Protein AF-A0A0M3HHB2-F1 (afdb_monomer_lite)

Secondary structure (DSSP, 8-state):
-----TTT-EEEEETTTEEEEEE-GGGHHHHHHTT-EEEEEETTTEEEEE-HHHHHHHHHHHHHHHHHHHHHHHHHHHHHHHHHHHHHHHHHHT-

Structure (mmCIF, N/CA/C/O backbone):
data_AF-A0A0M3HHB2-F1
#
_entry.id   AF-A0A0M3HHB2-F1
#
loop_
_atom_site.group_PDB
_atom_site.id
_atom_site.type_symbol
_atom_site.label_atom_id
_atom_site.label_alt_id
_atom_site.label_comp_id
_atom_site.label_asym_id
_atom_site.label_entity_id
_atom_site.label_seq_id
_atom_site.pdbx_PDB_ins_code
_atom_site.Cartn_x
_atom_site.Cartn_y
_atom_site.Cartn_z
_atom_site.occupancy
_atom_site.B_iso_or_equiv
_atom_site.auth_seq_id
_atom_site.auth_comp_id
_atom_site.auth_asym_id
_atom_site.auth_atom_id
_atom_site.pdbx_PDB_model_num
ATOM 1 N N . ILE A 1 1 ? -28.728 0.292 10.190 1.00 38.72 1 ILE A N 1
ATOM 2 C CA . ILE A 1 1 ? -27.804 0.829 11.220 1.00 38.72 1 ILE A CA 1
ATOM 3 C C . ILE A 1 1 ? -26.879 1.816 10.512 1.00 38.72 1 ILE A C 1
ATOM 5 O O . ILE A 1 1 ? -25.806 1.438 10.069 1.00 38.72 1 ILE A O 1
ATOM 9 N N . SER A 1 2 ? -27.348 3.051 10.312 1.00 40.81 2 SER A N 1
ATOM 10 C CA . SER A 1 2 ? -26.535 4.147 9.768 1.00 40.81 2 SER A CA 1
ATOM 11 C C . SER A 1 2 ? -25.985 4.936 10.946 1.00 40.81 2 SER A C 1
ATOM 13 O O . SER A 1 2 ? -26.605 5.881 11.417 1.00 40.81 2 SER A O 1
ATOM 15 N N . GLY A 1 3 ? -24.866 4.472 11.499 1.00 44.03 3 GLY A N 1
ATOM 16 C CA . GLY A 1 3 ? -24.072 5.290 12.407 1.00 44.03 3 GLY A CA 1
ATOM 17 C C . GLY A 1 3 ? -23.265 6.276 11.571 1.00 44.03 3 GLY A C 1
ATOM 18 O O . GLY A 1 3 ? -22.536 5.850 10.678 1.00 44.03 3 GLY A O 1
ATOM 19 N N . ASN A 1 4 ? -23.409 7.572 11.838 1.00 45.72 4 ASN A N 1
ATOM 20 C CA . ASN A 1 4 ? -22.699 8.673 11.178 1.00 45.72 4 ASN A CA 1
ATOM 21 C C . ASN A 1 4 ? -21.178 8.627 11.454 1.00 45.72 4 ASN A C 1
ATOM 23 O O . ASN A 1 4 ? -20.642 9.449 12.188 1.00 45.72 4 ASN A O 1
ATOM 27 N N . PHE A 1 5 ? -20.459 7.646 10.904 1.00 50.75 5 PHE A N 1
ATOM 28 C CA . PHE A 1 5 ? -18.991 7.576 10.977 1.00 50.75 5 PHE A CA 1
ATOM 29 C C . PHE A 1 5 ? -18.302 8.468 9.936 1.00 50.75 5 PHE A C 1
ATOM 31 O O . PHE A 1 5 ? -17.117 8.781 10.070 1.00 50.75 5 PHE A O 1
ATOM 38 N N . THR A 1 6 ? -19.039 8.878 8.903 1.00 50.62 6 THR A N 1
ATOM 39 C CA . THR A 1 6 ? -18.526 9.602 7.735 1.00 50.62 6 THR A CA 1
ATOM 40 C C . THR A 1 6 ? -18.024 11.008 8.059 1.00 50.62 6 THR A C 1
ATOM 42 O O . THR A 1 6 ? -17.103 11.469 7.399 1.00 50.62 6 THR A O 1
ATOM 45 N N . GLU A 1 7 ? -18.527 11.662 9.110 1.00 54.72 7 GLU A N 1
ATOM 46 C CA . GLU A 1 7 ? -18.042 12.993 9.518 1.00 54.72 7 GLU A CA 1
ATOM 47 C C . GLU A 1 7 ? -16.713 12.970 10.300 1.00 54.72 7 GLU A C 1
ATOM 49 O O . GLU A 1 7 ? -16.096 14.017 10.484 1.00 54.72 7 GLU A O 1
ATOM 54 N N . SER A 1 8 ? -16.223 11.803 10.753 1.00 72.00 8 SER A N 1
ATOM 55 C CA . SER A 1 8 ? -15.016 11.721 11.604 1.00 72.00 8 SER A CA 1
ATOM 56 C C . SER A 1 8 ? -13.882 10.847 11.053 1.00 72.00 8 SER A C 1
ATOM 58 O O . SER A 1 8 ? -12.747 10.961 11.526 1.00 72.00 8 SER A O 1
ATOM 60 N N . ALA A 1 9 ? -14.151 9.984 10.071 1.00 82.88 9 ALA A N 1
ATOM 61 C CA . ALA A 1 9 ? -13.139 9.109 9.485 1.00 82.88 9 ALA A CA 1
ATOM 62 C C . ALA A 1 9 ? -12.432 9.775 8.297 1.00 82.88 9 ALA A C 1
ATOM 64 O O . ALA A 1 9 ? -13.068 10.159 7.320 1.00 82.88 9 ALA A O 1
ATOM 65 N N . LYS A 1 10 ? -11.101 9.874 8.365 1.00 88.81 10 LYS A N 1
ATOM 66 C CA . LYS A 1 10 ? -10.251 10.318 7.251 1.00 88.81 10 LYS A CA 1
ATOM 67 C C . LYS A 1 10 ? -9.621 9.115 6.566 1.00 88.81 10 LYS A C 1
ATOM 69 O O . LYS A 1 10 ? -9.228 8.173 7.249 1.00 88.81 10 LYS A O 1
ATOM 74 N N . LEU A 1 11 ? -9.516 9.150 5.242 1.00 92.31 11 LEU A N 1
ATOM 75 C CA . LEU A 1 11 ? -8.728 8.183 4.486 1.00 92.31 11 LEU A CA 1
ATOM 76 C C . LEU A 1 11 ? -7.296 8.719 4.371 1.00 92.31 11 LEU A C 1
ATOM 78 O O . LEU A 1 11 ? -7.084 9.766 3.770 1.00 92.31 11 LEU A O 1
ATOM 82 N N . ASP A 1 12 ? -6.344 8.008 4.963 1.00 92.50 12 ASP A N 1
ATOM 83 C CA . ASP A 1 12 ? -4.909 8.291 4.882 1.00 92.50 12 ASP A CA 1
ATOM 84 C C . ASP A 1 12 ? -4.214 7.141 4.132 1.00 92.50 12 ASP A C 1
ATOM 86 O O . ASP A 1 12 ? -4.786 6.064 3.938 1.00 92.50 12 ASP A O 1
ATOM 90 N N . SER A 1 13 ? -2.964 7.349 3.714 1.00 92.81 13 SER A N 1
ATOM 91 C CA . SER A 1 13 ? -2.144 6.284 3.132 1.00 92.81 13 SER A CA 1
ATOM 92 C C . SER A 1 13 ? -0.702 6.326 3.622 1.00 92.81 13 SER A C 1
ATOM 94 O O . SER A 1 13 ? -0.187 7.376 4.010 1.00 92.81 13 SER A O 1
ATOM 96 N N . ASN A 1 14 ? -0.048 5.164 3.643 1.00 91.19 14 ASN A N 1
ATOM 97 C CA . ASN A 1 14 ? 1.394 5.058 3.847 1.00 91.19 14 ASN A CA 1
ATOM 98 C C . ASN A 1 14 ? 1.969 3.802 3.155 1.00 91.19 14 ASN A C 1
ATOM 100 O O . ASN A 1 14 ? 1.212 2.905 2.781 1.00 91.19 14 ASN A O 1
ATOM 104 N N . PRO A 1 15 ? 3.304 3.690 3.019 1.00 89.12 15 PRO A N 1
ATOM 105 C CA . PRO A 1 15 ? 3.923 2.531 2.371 1.00 89.12 15 PRO A CA 1
ATOM 106 C C . PRO A 1 15 ? 3.703 1.198 3.104 1.00 89.12 15 PRO A C 1
ATOM 108 O O . PRO A 1 15 ? 3.673 0.147 2.473 1.00 89.12 15 PRO A O 1
ATOM 111 N N . GLN A 1 16 ? 3.540 1.223 4.431 1.00 89.69 16 GLN A N 1
ATOM 112 C CA . GLN A 1 16 ? 3.409 0.010 5.244 1.00 89.69 16 GLN A CA 1
ATOM 113 C C . GLN A 1 16 ? 2.036 -0.663 5.085 1.00 89.69 16 GLN A C 1
ATOM 115 O O . GLN A 1 16 ? 1.950 -1.882 4.952 1.00 89.69 16 GLN A O 1
ATOM 120 N N . TYR A 1 17 ? 0.959 0.122 5.105 1.00 89.25 17 TYR A N 1
ATOM 121 C CA . TYR A 1 17 ? -0.421 -0.364 5.134 1.00 89.25 17 TYR A CA 1
ATOM 122 C C . TYR A 1 17 ? -1.188 -0.105 3.831 1.00 89.25 17 TYR A C 1
ATOM 124 O O . TYR A 1 17 ? -2.240 -0.707 3.627 1.00 89.25 17 TYR A O 1
ATOM 132 N N . GLY A 1 18 ? -0.681 0.739 2.930 1.00 92.38 18 GLY A N 1
ATOM 133 C CA . GLY A 1 18 ? -1.471 1.263 1.815 1.00 92.38 18 GLY A CA 1
ATOM 134 C C . GLY A 1 18 ? -2.491 2.281 2.321 1.00 92.38 18 GLY A C 1
ATOM 135 O O . GLY A 1 18 ? -2.174 3.069 3.213 1.00 92.38 18 GLY A O 1
ATOM 136 N N . PHE A 1 19 ? -3.710 2.262 1.781 1.00 95.12 19 PHE A N 1
ATOM 137 C CA . PHE A 1 19 ? -4.805 3.118 2.239 1.00 95.12 19 PHE A CA 1
ATOM 138 C C . PHE A 1 19 ? -5.471 2.556 3.504 1.00 95.12 19 PHE A C 1
ATOM 140 O O . PHE A 1 19 ? -5.731 1.356 3.609 1.00 95.12 19 PHE A O 1
ATOM 147 N N . PHE A 1 20 ? -5.776 3.419 4.469 1.00 94.50 20 PHE A N 1
ATOM 148 C CA . PHE A 1 20 ? -6.460 3.056 5.711 1.00 94.50 20 PHE A CA 1
ATOM 149 C C . PHE A 1 20 ? -7.328 4.204 6.224 1.00 94.50 20 PHE A C 1
ATOM 151 O O . PHE A 1 20 ? -7.084 5.376 5.942 1.00 94.50 20 PHE A O 1
ATOM 158 N N . PHE A 1 21 ? -8.334 3.874 7.030 1.00 93.62 21 PHE A N 1
ATOM 159 C CA . PHE A 1 21 ? -9.135 4.875 7.718 1.00 93.62 21 PHE A CA 1
ATOM 160 C C . PHE A 1 21 ? -8.504 5.258 9.050 1.00 93.62 21 PHE A C 1
ATOM 162 O O . PHE A 1 21 ? -7.958 4.419 9.771 1.00 93.62 21 PHE A O 1
ATOM 169 N N . ARG A 1 22 ? -8.629 6.532 9.406 1.00 91.25 22 ARG A N 1
ATOM 170 C CA . ARG A 1 22 ? -8.160 7.099 10.661 1.00 91.25 22 ARG A CA 1
ATOM 171 C C . ARG A 1 22 ? -9.277 7.870 11.345 1.00 91.25 22 ARG A C 1
ATOM 173 O O . ARG A 1 22 ? -9.912 8.727 10.738 1.00 91.25 22 ARG A O 1
ATOM 180 N N . VAL A 1 23 ? -9.475 7.599 12.631 1.00 90.69 23 VAL A N 1
ATOM 181 C CA . VAL A 1 23 ? -10.422 8.316 13.500 1.00 90.69 23 VAL A CA 1
ATOM 182 C C . VAL A 1 23 ? -9.754 8.744 14.801 1.00 90.69 23 VAL A C 1
ATOM 184 O O . VAL A 1 23 ? -8.657 8.299 15.149 1.00 90.69 23 VAL A O 1
ATOM 187 N N . THR A 1 24 ? -10.424 9.615 15.552 1.00 88.25 24 THR A N 1
ATOM 188 C CA . THR A 1 24 ? -9.990 9.973 16.908 1.00 88.25 24 THR A CA 1
ATOM 189 C C . THR A 1 24 ? -10.112 8.783 17.870 1.00 88.25 24 THR A C 1
ATOM 191 O O . THR A 1 24 ? -10.937 7.891 17.678 1.00 88.25 24 THR A O 1
ATOM 194 N N . LEU A 1 25 ? -9.343 8.798 18.966 1.00 86.50 25 LEU A N 1
ATOM 195 C CA . LEU A 1 25 ? -9.428 7.783 20.033 1.00 86.50 25 LEU A CA 1
ATOM 196 C C . LEU A 1 25 ? -10.827 7.666 20.656 1.00 86.50 25 LEU A C 1
ATOM 198 O O . LEU A 1 25 ? -11.216 6.590 21.094 1.00 86.50 25 LEU A O 1
ATOM 202 N N . LYS A 1 26 ? -11.618 8.747 20.654 1.00 85.06 26 LYS A N 1
ATOM 203 C CA . LYS A 1 26 ? -12.991 8.734 21.183 1.00 85.06 26 LYS A CA 1
ATOM 204 C C . LYS A 1 26 ? -13.904 7.766 20.417 1.00 85.06 26 LYS A C 1
ATOM 206 O O . LYS A 1 26 ? -14.847 7.243 21.000 1.00 85.06 26 LYS A O 1
ATOM 211 N N . ALA A 1 27 ? -13.610 7.510 19.142 1.00 84.62 27 ALA A N 1
ATOM 212 C CA . ALA A 1 27 ? -14.395 6.631 18.279 1.00 84.62 27 ALA A CA 1
ATOM 213 C C . ALA A 1 27 ? -13.958 5.153 18.333 1.00 84.62 27 ALA A C 1
ATOM 215 O O . ALA A 1 27 ? -14.599 4.313 17.705 1.00 84.62 27 ALA A O 1
ATOM 216 N N . GLU A 1 28 ? -12.905 4.802 19.084 1.00 86.06 28 GLU A N 1
ATOM 217 C CA . GLU A 1 28 ? -12.336 3.444 19.121 1.00 86.06 28 GLU A CA 1
ATOM 218 C C . GLU A 1 28 ? -13.375 2.369 19.477 1.00 86.06 28 GLU A C 1
ATOM 220 O O . GLU A 1 28 ? -13.469 1.339 18.805 1.00 86.06 28 GLU A O 1
ATOM 225 N N . LYS A 1 29 ? -14.187 2.620 20.514 1.00 85.94 29 LYS A N 1
ATOM 226 C CA . LYS A 1 29 ? -15.230 1.682 20.964 1.00 85.94 29 LYS A CA 1
ATOM 227 C C . LYS A 1 29 ? -16.199 1.341 19.835 1.00 85.94 29 LYS A C 1
ATOM 229 O O . LYS A 1 29 ? -16.545 0.177 19.656 1.00 85.94 29 LYS A O 1
ATOM 234 N N . SER A 1 30 ? -16.580 2.343 19.054 1.00 85.69 30 SER A N 1
ATOM 235 C CA . SER A 1 30 ? -17.513 2.201 17.944 1.00 85.69 30 SER A CA 1
ATOM 236 C C . SER A 1 30 ? -16.906 1.395 16.784 1.00 85.69 30 SER A C 1
ATOM 238 O O . SER A 1 30 ? -17.603 0.585 16.181 1.00 85.69 30 SER A O 1
ATOM 240 N N . ILE A 1 31 ? -15.596 1.529 16.523 1.00 87.75 31 ILE A N 1
ATOM 241 C CA . ILE A 1 31 ? -14.875 0.702 15.533 1.00 87.75 31 ILE A CA 1
ATOM 242 C C . ILE A 1 31 ? -14.832 -0.771 15.963 1.00 87.75 31 ILE A C 1
ATOM 244 O O . ILE A 1 31 ? -15.075 -1.659 15.145 1.00 87.75 31 ILE A O 1
ATOM 248 N N . ARG A 1 32 ? -14.577 -1.039 17.253 1.00 86.06 32 ARG A N 1
ATOM 249 C CA . ARG A 1 32 ? -14.582 -2.407 17.801 1.00 86.06 32 ARG A CA 1
ATOM 250 C C . ARG A 1 32 ? -15.966 -3.047 17.725 1.00 86.06 32 ARG A C 1
ATOM 252 O O . ARG A 1 32 ? -16.074 -4.199 17.322 1.00 86.06 32 ARG A O 1
ATOM 259 N N . GLN A 1 33 ? -17.016 -2.296 18.060 1.00 88.62 33 GLN A N 1
ATOM 260 C CA . GLN A 1 33 ? -18.405 -2.759 17.945 1.00 88.62 33 GLN A CA 1
ATOM 261 C C . GLN A 1 33 ? -18.808 -3.053 16.496 1.00 88.62 33 GLN A C 1
ATOM 263 O O . GLN A 1 33 ? -19.565 -3.986 16.252 1.00 88.62 33 GLN A O 1
ATOM 268 N N . AL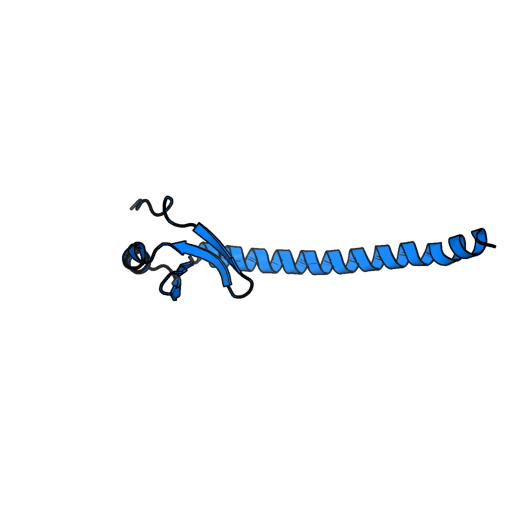A A 1 34 ? -18.274 -2.298 15.533 1.00 86.44 34 ALA A N 1
ATOM 269 C CA . ALA A 1 34 ? -18.506 -2.524 14.109 1.00 86.44 34 ALA A CA 1
ATOM 270 C C . ALA A 1 34 ? -17.738 -3.734 13.534 1.00 86.44 34 ALA A C 1
ATOM 272 O O . ALA A 1 34 ? -17.915 -4.058 12.361 1.00 86.44 34 ALA A O 1
ATOM 273 N N . GLY A 1 35 ? -16.873 -4.394 14.317 1.00 86.06 35 GLY A N 1
ATOM 274 C CA . GLY A 1 35 ? -16.104 -5.559 13.864 1.00 86.06 35 GLY A CA 1
ATOM 275 C C . GLY A 1 35 ? -15.065 -5.242 12.780 1.00 86.06 35 GLY A C 1
ATOM 276 O O . GLY A 1 35 ? -14.678 -6.125 12.015 1.00 86.06 35 GLY A O 1
ATOM 277 N N . LEU A 1 36 ? -14.631 -3.983 12.682 1.00 90.69 36 LEU A N 1
ATOM 278 C CA . LEU A 1 36 ? -13.628 -3.543 11.711 1.00 90.69 36 LEU A CA 1
ATOM 279 C C . LEU A 1 36 ? -12.212 -3.910 12.176 1.00 90.69 36 LEU A C 1
ATOM 281 O O . LEU A 1 36 ? -11.922 -3.976 13.373 1.00 90.69 36 LEU A O 1
ATOM 285 N N . LYS A 1 37 ? -11.304 -4.131 11.220 1.00 92.12 37 LYS A N 1
ATOM 286 C CA . LYS A 1 37 ? -9.923 -4.549 11.498 1.00 92.12 37 LYS A CA 1
ATOM 287 C C . LYS A 1 37 ? -9.097 -3.340 11.930 1.00 92.12 37 LYS A C 1
ATOM 289 O O . LYS A 1 37 ? -8.830 -2.455 11.122 1.00 92.12 37 LYS A O 1
ATOM 294 N N . ILE A 1 38 ? -8.675 -3.303 13.191 1.00 92.81 38 ILE A N 1
ATOM 295 C CA . ILE A 1 38 ? -7.784 -2.257 13.713 1.00 92.81 38 ILE A CA 1
ATOM 296 C C . ILE A 1 38 ? -6.345 -2.590 13.312 1.00 92.81 38 ILE A C 1
ATOM 298 O O . ILE A 1 38 ? -5.879 -3.701 13.548 1.00 92.81 38 ILE A O 1
ATOM 302 N N . LEU A 1 39 ? -5.659 -1.625 12.702 1.00 92.00 39 LEU A N 1
ATOM 303 C CA . LEU A 1 39 ? -4.258 -1.742 12.294 1.00 92.00 39 LEU A CA 1
ATOM 304 C C . LEU A 1 39 ? -3.327 -1.226 13.391 1.00 92.00 39 LEU A C 1
ATOM 306 O O . LEU A 1 39 ? -2.345 -1.872 13.734 1.00 92.00 39 LEU A O 1
ATOM 310 N N . GLU A 1 40 ? -3.648 -0.061 13.953 1.00 90.56 40 GLU A N 1
ATOM 311 C CA . GLU A 1 40 ? -2.814 0.596 14.956 1.00 90.56 40 GLU A CA 1
ATOM 312 C C . GLU A 1 40 ? -3.663 1.506 15.846 1.00 90.56 40 GLU A C 1
ATOM 314 O O . GLU A 1 40 ? -4.662 2.082 15.410 1.00 90.56 40 GLU A O 1
ATOM 319 N N . THR A 1 41 ? -3.271 1.656 17.107 1.00 89.94 41 THR A N 1
ATOM 320 C CA . THR A 1 41 ? -3.885 2.600 18.046 1.00 89.94 41 THR A CA 1
ATOM 321 C C . THR A 1 41 ? -2.786 3.320 18.812 1.00 89.94 41 THR A C 1
ATOM 323 O O . THR A 1 41 ? -2.076 2.695 19.595 1.00 89.94 41 THR A O 1
ATOM 326 N N . THR A 1 42 ? -2.663 4.634 18.610 1.00 86.56 42 THR A N 1
ATOM 327 C CA . THR A 1 42 ? -1.553 5.428 19.162 1.00 86.56 42 THR A CA 1
ATOM 328 C C . THR A 1 42 ? -2.073 6.728 19.777 1.00 86.56 42 THR A C 1
ATOM 330 O O . THR A 1 42 ? -2.844 7.468 19.156 1.00 86.56 42 THR A O 1
ATOM 333 N N . LYS A 1 43 ? -1.639 7.042 21.008 1.00 78.12 43 LYS A N 1
ATOM 334 C CA . LYS A 1 43 ? -1.963 8.315 21.680 1.00 78.12 43 LYS A CA 1
ATOM 335 C C . LYS A 1 43 ? -1.462 9.487 20.822 1.00 78.12 43 LYS A C 1
ATOM 337 O O . LYS A 1 43 ? -0.309 9.508 20.415 1.00 78.12 43 LYS A O 1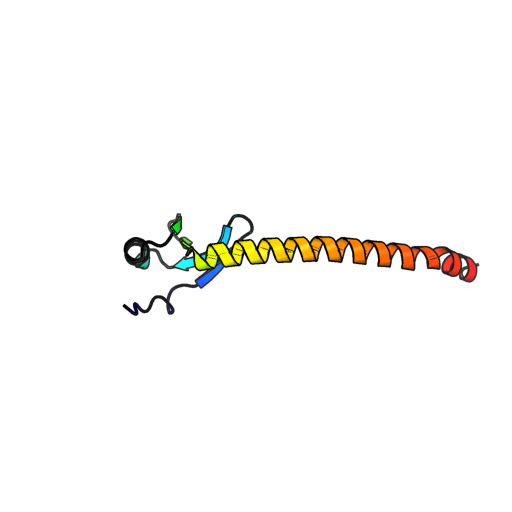
ATOM 342 N N . GLY A 1 44 ? -2.348 10.426 20.486 1.00 79.94 44 GLY A N 1
ATOM 343 C CA . GLY A 1 44 ? -2.074 11.546 19.570 1.00 79.94 44 GLY A CA 1
ATOM 344 C C . GLY A 1 44 ? -2.380 11.246 18.097 1.00 79.94 44 GLY A C 1
ATOM 345 O O . GLY A 1 44 ? -3.001 12.066 17.425 1.00 79.94 44 GLY A O 1
ATOM 346 N N . SER A 1 45 ? -2.050 10.047 17.605 1.00 78.94 45 SER A N 1
ATOM 347 C CA . SER A 1 45 ? -2.356 9.663 16.219 1.00 78.94 45 SER A CA 1
ATOM 348 C C . SER A 1 45 ? -3.763 9.090 16.020 1.00 78.94 45 SER A C 1
ATOM 350 O O . SER A 1 45 ? -4.250 9.079 14.896 1.00 78.94 45 SER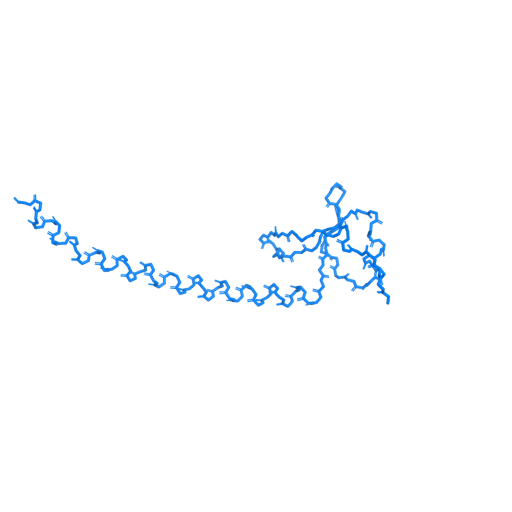 A O 1
ATOM 352 N N . GLY A 1 46 ? -4.473 8.701 17.075 1.00 89.31 46 GLY A N 1
ATOM 353 C CA . GLY A 1 46 ? -5.825 8.155 16.948 1.00 89.31 46 GLY A CA 1
ATOM 354 C C . GLY A 1 46 ? -5.820 6.658 16.636 1.00 89.31 46 GLY A C 1
ATOM 355 O O . GLY A 1 46 ? -4.876 5.946 16.981 1.00 89.31 46 GLY A O 1
ATOM 356 N N . VAL A 1 47 ? -6.892 6.186 16.005 1.00 92.50 47 VAL A N 1
ATOM 357 C CA . VAL A 1 47 ? -7.096 4.773 15.658 1.00 92.50 47 VAL A CA 1
ATOM 358 C C . VAL A 1 47 ? -7.042 4.626 14.147 1.00 92.50 47 VAL A C 1
ATOM 360 O O . VAL A 1 47 ? -7.808 5.284 13.441 1.00 92.50 47 VAL A O 1
ATOM 363 N N . ARG A 1 48 ? -6.152 3.761 13.661 1.00 93.50 48 ARG A N 1
ATOM 364 C 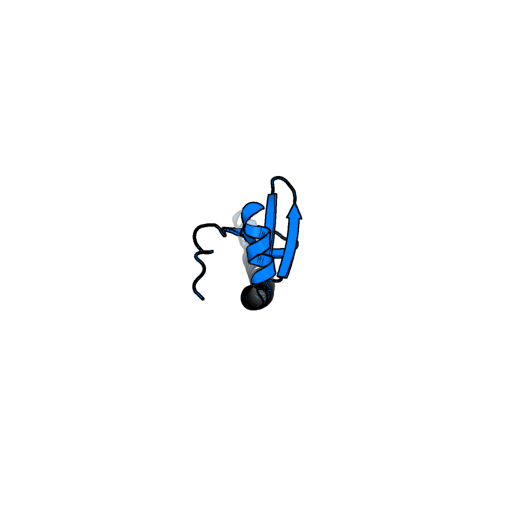CA . ARG A 1 48 ? -6.064 3.354 12.256 1.00 93.50 48 ARG A CA 1
ATOM 365 C C . ARG A 1 48 ? -6.761 2.014 12.088 1.00 93.50 48 ARG A C 1
ATOM 367 O O . ARG A 1 48 ? -6.491 1.077 12.839 1.00 93.50 48 ARG A O 1
ATOM 374 N N . PHE A 1 49 ? -7.646 1.906 11.112 1.00 93.38 49 PHE A N 1
ATOM 375 C CA . PHE A 1 49 ? -8.408 0.692 10.855 1.00 93.38 49 PHE A CA 1
ATOM 376 C C . PHE A 1 49 ? -8.701 0.534 9.365 1.00 93.38 49 PHE A C 1
ATOM 378 O O . PHE A 1 49 ? -8.547 1.457 8.568 1.00 93.38 49 PHE A O 1
ATOM 385 N N . THR A 1 50 ? -9.129 -0.662 8.990 1.00 94.75 50 THR A N 1
ATOM 386 C CA . THR A 1 50 ? -9.530 -0.996 7.630 1.00 94.75 50 THR A CA 1
ATOM 387 C C . THR A 1 50 ? -10.781 -1.870 7.635 1.00 94.75 50 THR A C 1
ATOM 389 O O . THR A 1 50 ? -11.186 -2.432 8.660 1.00 94.75 50 THR A O 1
ATOM 392 N N . SER A 1 51 ? -11.413 -1.965 6.472 1.00 93.94 51 SER A N 1
ATOM 393 C CA . SER A 1 51 ? -12.513 -2.879 6.191 1.00 93.94 51 SER A CA 1
ATOM 394 C C . SER A 1 51 ? -12.059 -3.910 5.160 1.00 93.94 51 SER A C 1
ATOM 396 O O . SER A 1 51 ? -11.120 -3.667 4.404 1.00 93.94 51 SER A O 1
ATOM 398 N N . LYS A 1 52 ? -12.754 -5.049 5.079 1.00 93.38 52 LYS A N 1
ATOM 399 C CA . LYS A 1 52 ? -12.471 -6.060 4.044 1.00 93.38 52 LYS A CA 1
ATOM 400 C C . LYS A 1 52 ? -12.564 -5.480 2.627 1.00 93.38 52 LYS A C 1
ATOM 402 O O . LYS A 1 52 ? -11.777 -5.850 1.767 1.00 93.38 52 LYS A O 1
ATOM 407 N N . ALA A 1 53 ? -13.496 -4.550 2.404 1.00 93.75 53 ALA A N 1
ATOM 408 C CA . ALA A 1 53 ? -13.656 -3.869 1.121 1.00 93.75 53 ALA A CA 1
ATOM 409 C C . ALA A 1 53 ? -12.450 -2.977 0.785 1.00 93.75 53 ALA A C 1
ATOM 411 O O . ALA A 1 53 ? -11.941 -3.036 -0.329 1.00 93.75 53 ALA A O 1
ATOM 412 N N . LEU A 1 54 ? -11.952 -2.196 1.753 1.00 94.31 54 LEU A N 1
ATOM 413 C CA . LEU A 1 54 ? -10.765 -1.363 1.540 1.00 94.31 54 LEU A CA 1
ATOM 414 C C . LEU A 1 54 ? -9.498 -2.212 1.372 1.00 94.31 54 LEU A C 1
ATOM 416 O O . LEU A 1 54 ? -8.634 -1.872 0.575 1.00 94.31 54 LEU A O 1
ATOM 420 N N . GLU A 1 55 ? -9.386 -3.328 2.093 1.00 94.25 55 GLU A N 1
ATOM 421 C CA . GLU A 1 55 ? -8.276 -4.273 1.935 1.00 94.25 55 GLU A CA 1
ATOM 422 C C . GLU A 1 55 ? -8.268 -4.907 0.534 1.00 94.25 55 GLU A C 1
ATOM 424 O O . GLU A 1 55 ? -7.210 -4.988 -0.085 1.00 94.25 55 GLU A O 1
ATOM 429 N N . ALA A 1 56 ? -9.438 -5.266 -0.007 1.00 95.88 56 ALA A N 1
ATOM 430 C CA . ALA A 1 56 ? -9.562 -5.732 -1.388 1.00 95.88 56 ALA A CA 1
ATOM 431 C C . ALA A 1 56 ? -9.135 -4.652 -2.398 1.00 95.88 56 ALA A C 1
ATOM 433 O O . ALA A 1 56 ? -8.300 -4.928 -3.257 1.00 95.88 56 ALA A O 1
ATOM 434 N N . LEU A 1 57 ? -9.623 -3.416 -2.237 1.00 96.56 57 LEU A N 1
ATOM 435 C CA . LEU A 1 57 ? -9.264 -2.297 -3.114 1.00 96.56 57 LEU A CA 1
ATOM 436 C C . LEU A 1 57 ? -7.768 -1.955 -3.039 1.00 96.56 57 LEU A C 1
ATOM 438 O O . LEU A 1 57 ? -7.147 -1.666 -4.055 1.00 96.56 57 LEU A O 1
ATOM 442 N N . ASN A 1 58 ? -7.160 -2.032 -1.852 1.00 95.88 58 ASN A N 1
ATOM 443 C CA . ASN A 1 58 ? -5.715 -1.873 -1.680 1.00 95.88 58 ASN A CA 1
ATOM 444 C C . ASN A 1 58 ? -4.925 -2.916 -2.471 1.00 95.88 58 ASN A C 1
ATOM 446 O O . ASN A 1 58 ? -3.894 -2.589 -3.054 1.00 95.88 58 ASN A O 1
ATOM 450 N N . ASN A 1 59 ? -5.369 -4.171 -2.449 1.00 95.19 59 ASN A N 1
ATOM 451 C CA . ASN A 1 59 ? -4.687 -5.249 -3.157 1.00 95.19 59 ASN A CA 1
ATOM 452 C C . ASN A 1 59 ? -4.811 -5.074 -4.672 1.00 95.19 59 ASN A C 1
ATOM 454 O O . ASN A 1 59 ? -3.812 -5.190 -5.374 1.00 95.19 59 ASN A O 1
ATOM 458 N N . GLU A 1 60 ? -6.004 -4.728 -5.154 1.00 97.06 60 GLU A N 1
ATOM 459 C CA . GLU A 1 60 ? -6.240 -4.411 -6.563 1.00 97.06 60 GLU A CA 1
ATOM 460 C C . GLU A 1 60 ? -5.395 -3.214 -7.018 1.00 97.06 60 GLU A C 1
ATOM 462 O O . GLU A 1 60 ? -4.678 -3.304 -8.011 1.00 97.06 60 GLU A O 1
ATOM 467 N N . TYR A 1 61 ? -5.388 -2.127 -6.240 1.00 95.94 61 TYR A N 1
ATOM 468 C CA . TYR A 1 61 ? -4.560 -0.955 -6.516 1.00 95.94 61 TYR A CA 1
ATOM 469 C C . TYR A 1 61 ? -3.072 -1.310 -6.602 1.00 95.94 61 TYR A C 1
ATOM 471 O O . TYR A 1 61 ? -2.386 -0.866 -7.517 1.00 95.94 61 TYR A O 1
ATOM 479 N N . LYS A 1 62 ? -2.556 -2.124 -5.671 1.00 93.94 62 LYS A N 1
ATOM 480 C CA . LYS A 1 62 ? -1.147 -2.551 -5.682 1.00 93.94 62 LYS A CA 1
ATOM 481 C C . LYS A 1 62 ? -0.797 -3.364 -6.924 1.00 93.94 62 LYS A C 1
ATOM 483 O O . LYS A 1 62 ? 0.292 -3.193 -7.465 1.00 93.94 62 LYS A O 1
ATOM 488 N N . GLU A 1 63 ? -1.700 -4.232 -7.365 1.00 96.44 63 GLU A N 1
ATOM 489 C CA . GLU A 1 63 ? -1.494 -5.026 -8.573 1.00 96.44 63 GLU A CA 1
ATOM 490 C C . GLU A 1 63 ? -1.487 -4.135 -9.823 1.00 96.44 63 GLU A C 1
ATOM 492 O O . GLU A 1 63 ? -0.556 -4.205 -10.623 1.00 96.44 63 GLU A O 1
ATOM 497 N N . LEU A 1 64 ? -2.451 -3.218 -9.940 1.00 97.00 64 LEU A N 1
ATOM 498 C CA . LEU A 1 64 ? -2.498 -2.244 -11.034 1.00 97.00 64 LEU A CA 1
ATOM 499 C C . LEU A 1 64 ? -1.267 -1.331 -11.050 1.00 97.00 64 LEU A C 1
ATOM 501 O O . LEU A 1 64 ? -0.679 -1.113 -12.107 1.00 97.00 64 LEU A O 1
ATOM 505 N N . GLN A 1 65 ? -0.836 -0.844 -9.884 1.00 95.88 65 GLN A N 1
ATOM 506 C CA . GLN A 1 65 ? 0.368 -0.025 -9.755 1.00 95.88 65 GLN A CA 1
ATOM 507 C C . GLN A 1 65 ? 1.602 -0.789 -10.244 1.00 95.88 65 GLN A C 1
ATOM 509 O O . GLN A 1 65 ? 2.391 -0.256 -11.015 1.00 95.88 65 GLN A O 1
ATOM 514 N N . LYS A 1 66 ? 1.745 -2.061 -9.858 1.00 96.56 66 LYS A N 1
ATOM 515 C CA . LYS A 1 66 ? 2.862 -2.903 -10.297 1.00 96.56 66 LYS A CA 1
ATOM 516 C C . LYS A 1 66 ? 2.863 -3.112 -11.814 1.00 96.56 66 LYS A C 1
ATOM 518 O O . LYS A 1 66 ? 3.921 -3.045 -12.440 1.00 96.56 66 LYS A O 1
ATOM 523 N N . GLN A 1 67 ? 1.698 -3.363 -12.409 1.00 97.56 67 GLN A N 1
ATOM 524 C CA . GLN A 1 67 ? 1.561 -3.512 -13.862 1.00 97.56 67 GLN A CA 1
ATOM 525 C C . GLN A 1 67 ? 1.915 -2.216 -14.597 1.00 97.56 67 GLN A C 1
ATOM 527 O O . GLN A 1 67 ? 2.625 -2.243 -15.608 1.00 97.56 67 GLN A O 1
ATOM 532 N N . TYR A 1 68 ? 1.469 -1.081 -14.061 1.00 97.75 68 TYR A N 1
ATOM 533 C CA . TYR A 1 68 ? 1.804 0.239 -14.576 1.00 97.75 68 TYR A CA 1
ATOM 534 C C . TYR A 1 68 ? 3.311 0.515 -14.498 1.00 97.75 68 TYR A C 1
ATOM 536 O O . TYR A 1 68 ? 3.908 0.874 -15.509 1.00 97.75 68 TYR A O 1
ATOM 544 N N . ASP A 1 69 ? 3.950 0.265 -13.353 1.00 97.38 69 ASP A N 1
ATOM 545 C CA . ASP A 1 69 ? 5.385 0.504 -13.160 1.00 97.38 69 ASP A CA 1
ATOM 546 C C . ASP A 1 69 ? 6.238 -0.377 -14.091 1.00 97.38 69 ASP A C 1
ATOM 548 O O . ASP A 1 69 ? 7.247 0.075 -14.645 1.00 97.38 69 ASP A O 1
ATOM 552 N N . SER A 1 70 ? 5.812 -1.628 -14.311 1.00 97.44 70 SER A N 1
ATOM 553 C CA . SER A 1 70 ? 6.441 -2.542 -15.274 1.00 97.44 70 SER A CA 1
ATOM 554 C C . SER A 1 70 ? 6.356 -1.987 -16.695 1.00 97.44 70 SER A C 1
ATOM 556 O O . SER A 1 70 ? 7.376 -1.847 -17.370 1.00 97.44 70 SER A O 1
ATOM 558 N N . SER A 1 71 ? 5.152 -1.601 -17.121 1.00 97.38 71 SER A N 1
ATOM 559 C CA . SER A 1 71 ? 4.912 -1.048 -18.458 1.00 97.38 71 SER A CA 1
ATOM 560 C C . SER A 1 71 ? 5.681 0.259 -18.662 1.00 97.38 71 SER A C 1
ATOM 562 O O . SER A 1 71 ? 6.364 0.438 -19.666 1.00 97.38 71 SER A O 1
ATOM 564 N N . GLN A 1 72 ? 5.646 1.165 -17.681 1.00 97.31 72 GLN A N 1
ATOM 565 C CA . GLN A 1 72 ? 6.382 2.426 -17.726 1.00 97.31 72 GLN A CA 1
ATOM 566 C C . GLN A 1 72 ? 7.893 2.190 -17.835 1.00 97.31 72 GLN A C 1
ATOM 568 O O . GLN A 1 72 ? 8.571 2.904 -18.573 1.00 97.31 72 GLN A O 1
ATOM 573 N N . SER A 1 73 ? 8.429 1.175 -17.154 1.00 97.75 73 SER A N 1
ATOM 574 C CA . SER A 1 73 ? 9.848 0.822 -17.251 1.00 97.75 73 SER A CA 1
ATOM 575 C C . SER A 1 73 ? 10.238 0.371 -18.662 1.00 97.75 73 SER A C 1
ATOM 577 O O . SER A 1 73 ? 11.320 0.711 -19.138 1.00 97.75 73 SER A O 1
ATOM 579 N N . GLU A 1 74 ? 9.368 -0.365 -19.352 1.00 97.56 74 GLU A N 1
ATOM 580 C CA . GLU A 1 74 ? 9.571 -0.754 -20.753 1.00 97.56 74 GLU A CA 1
ATOM 581 C C . GLU A 1 74 ? 9.482 0.448 -21.698 1.00 97.56 74 GLU A C 1
ATOM 583 O O . GLU A 1 74 ? 10.355 0.624 -22.549 1.00 97.56 74 GLU A O 1
ATOM 588 N N . LEU A 1 75 ? 8.496 1.329 -21.498 1.00 97.44 75 LEU A N 1
ATOM 589 C CA . LEU A 1 75 ? 8.375 2.569 -22.269 1.00 97.44 75 LEU A CA 1
ATOM 590 C C . LEU A 1 75 ? 9.633 3.436 -22.142 1.00 97.44 75 LEU A C 1
ATOM 592 O O . LEU A 1 75 ? 10.154 3.919 -23.145 1.00 97.44 75 LEU A O 1
ATOM 596 N N . ILE A 1 76 ? 10.152 3.600 -20.922 1.00 97.56 76 ILE A N 1
ATOM 597 C CA . ILE A 1 76 ? 11.372 4.375 -20.670 1.00 97.56 76 ILE A CA 1
ATOM 598 C C . ILE A 1 76 ? 12.561 3.782 -21.436 1.00 97.56 76 ILE A C 1
ATOM 600 O O . ILE A 1 76 ? 13.321 4.536 -22.044 1.00 97.56 76 ILE A O 1
ATOM 604 N N . LYS A 1 77 ? 12.713 2.452 -21.461 1.00 96.44 77 LYS A N 1
ATOM 605 C CA . LYS A 1 77 ? 13.788 1.793 -22.222 1.00 96.44 77 LYS A CA 1
ATOM 606 C C . LYS A 1 77 ? 13.686 2.086 -23.714 1.00 96.44 77 LYS A C 1
ATOM 608 O O . LYS A 1 77 ? 14.666 2.532 -24.299 1.00 96.44 77 LYS A O 1
ATOM 613 N N . MET A 1 78 ? 12.500 1.931 -24.302 1.00 96.31 78 MET A N 1
ATOM 614 C CA . MET A 1 78 ? 12.292 2.214 -25.727 1.00 96.31 78 MET A CA 1
ATOM 615 C C . MET A 1 78 ? 12.584 3.676 -26.079 1.00 96.31 78 MET A C 1
ATOM 617 O O . MET A 1 78 ? 13.186 3.957 -27.116 1.00 96.31 78 MET A O 1
ATOM 621 N N . VAL A 1 79 ? 12.189 4.618 -25.214 1.00 96.38 79 VAL A N 1
ATOM 622 C CA . VAL A 1 79 ? 12.494 6.045 -25.400 1.00 96.38 79 VAL A CA 1
ATOM 623 C C . VAL A 1 79 ? 14.003 6.280 -25.374 1.00 96.38 79 VAL A C 1
ATOM 625 O O . VAL A 1 79 ? 14.527 6.962 -26.252 1.00 96.38 79 VAL A O 1
ATOM 628 N N . ILE A 1 80 ? 14.716 5.693 -24.409 1.00 95.56 80 ILE A N 1
ATOM 629 C CA . ILE A 1 80 ? 16.176 5.817 -24.309 1.00 95.56 80 ILE A CA 1
ATOM 630 C C . ILE A 1 80 ? 16.863 5.215 -25.540 1.00 95.56 80 ILE A C 1
ATOM 632 O O . ILE A 1 80 ? 17.752 5.852 -26.099 1.00 95.56 80 ILE A O 1
ATOM 636 N N . GLU A 1 81 ? 16.444 4.034 -25.993 1.00 95.00 81 GLU A N 1
ATOM 637 C CA . GLU A 1 81 ? 16.982 3.381 -27.194 1.00 95.00 81 GLU A CA 1
ATOM 638 C C . GLU A 1 81 ? 16.756 4.231 -28.450 1.00 95.00 81 GLU A C 1
ATOM 640 O O . GLU A 1 81 ? 17.686 4.465 -29.225 1.00 95.00 81 GLU A O 1
ATOM 645 N N . THR A 1 82 ? 15.543 4.766 -28.609 1.00 93.00 82 THR A N 1
ATOM 646 C CA . THR A 1 82 ? 15.179 5.647 -29.727 1.00 93.00 82 THR A CA 1
ATOM 647 C C . THR A 1 82 ? 16.037 6.909 -29.729 1.00 93.00 82 THR A C 1
ATOM 649 O O . THR A 1 82 ? 16.646 7.242 -30.743 1.00 93.00 82 THR A O 1
ATOM 652 N N . CYS A 1 83 ? 16.150 7.595 -28.589 1.00 93.56 83 CYS A N 1
ATOM 653 C CA . CYS A 1 83 ? 17.009 8.770 -28.442 1.00 93.56 83 CYS A CA 1
ATOM 654 C C . CYS A 1 83 ? 18.491 8.437 -28.678 1.00 93.56 83 CYS A C 1
ATOM 656 O O . CYS A 1 83 ? 19.204 9.212 -29.316 1.00 93.56 83 CYS A O 1
ATOM 658 N N . GLY A 1 84 ? 18.946 7.271 -28.211 1.00 92.19 84 GLY A N 1
ATOM 659 C CA . GLY A 1 84 ? 20.300 6.763 -28.416 1.00 92.19 84 GLY A CA 1
ATOM 660 C C . GLY A 1 84 ? 20.660 6.606 -29.893 1.00 92.19 84 GLY A C 1
ATOM 661 O O . GLY A 1 84 ? 21.770 6.956 -30.289 1.00 92.19 84 GLY A O 1
ATOM 662 N N . ALA A 1 85 ? 19.717 6.177 -30.736 1.00 87.88 85 ALA A N 1
ATOM 663 C CA . ALA A 1 85 ? 19.935 6.060 -32.179 1.00 87.88 85 ALA A CA 1
ATOM 664 C C . ALA A 1 85 ? 20.240 7.413 -32.854 1.00 87.88 85 ALA A C 1
ATOM 666 O O . ALA A 1 85 ? 21.010 7.471 -33.814 1.00 87.88 85 ALA A O 1
ATOM 667 N N . PHE A 1 86 ? 19.700 8.518 -32.331 1.00 91.69 86 PHE A N 1
ATOM 668 C CA . PHE A 1 86 ? 19.969 9.857 -32.862 1.00 91.69 86 PHE A CA 1
ATOM 669 C C . PHE A 1 86 ? 21.310 10.442 -32.408 1.00 91.69 86 PHE A C 1
ATOM 671 O O . PHE A 1 86 ? 21.785 11.395 -33.023 1.00 91.69 86 PHE A O 1
ATOM 678 N N . VAL A 1 87 ? 21.962 9.879 -31.384 1.00 89.31 87 VAL A N 1
ATOM 679 C CA . VAL A 1 87 ? 23.259 10.377 -30.882 1.00 89.31 87 VAL A CA 1
ATOM 680 C C . VAL A 1 87 ? 24.295 10.450 -32.002 1.00 89.31 87 VAL A C 1
ATOM 682 O O . VAL A 1 87 ? 25.014 11.442 -32.107 1.00 89.31 87 VAL A O 1
ATOM 685 N N . PHE A 1 88 ? 24.338 9.449 -32.885 1.00 82.19 88 PHE A N 1
ATOM 686 C CA . PHE A 1 88 ? 25.253 9.451 -34.027 1.00 82.19 88 PHE A CA 1
ATOM 687 C C . PHE A 1 88 ? 24.970 10.603 -35.006 1.00 82.19 88 PHE A C 1
ATOM 689 O O . PHE A 1 88 ? 25.903 11.272 -35.446 1.00 82.19 88 PHE A O 1
ATOM 696 N N . LEU A 1 89 ? 23.695 10.884 -35.299 1.00 85.25 89 LEU A N 1
ATOM 697 C CA . LEU A 1 89 ? 23.293 12.003 -36.157 1.00 85.25 89 LEU A CA 1
ATOM 698 C C . LEU A 1 89 ? 23.689 13.350 -35.540 1.00 85.25 89 LEU A C 1
ATOM 700 O O . LEU A 1 89 ? 24.240 14.206 -36.229 1.00 85.25 89 LEU A O 1
ATOM 704 N N . PHE A 1 90 ? 23.451 13.530 -34.241 1.00 87.06 90 PHE A N 1
ATOM 705 C CA . PHE A 1 90 ? 23.831 14.755 -33.539 1.00 87.06 90 PHE A CA 1
ATOM 706 C C . PHE A 1 90 ? 25.351 14.958 -33.503 1.00 87.06 90 PHE A C 1
ATOM 708 O O . PHE A 1 90 ? 25.819 16.078 -33.690 1.00 87.06 90 PHE A O 1
ATOM 715 N N . LEU A 1 91 ? 26.131 13.886 -33.3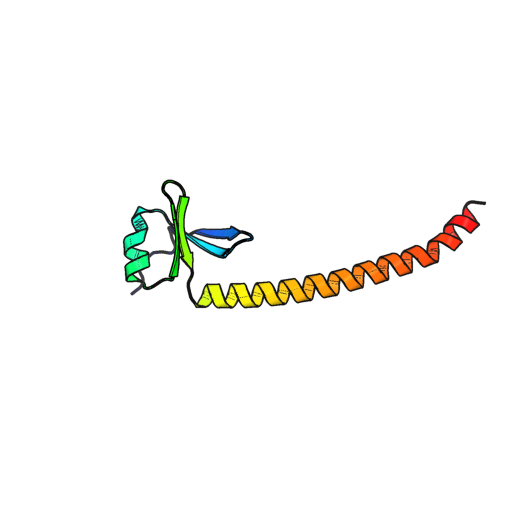28 1.00 84.31 91 LEU A N 1
ATOM 716 C CA . LEU A 1 91 ? 27.594 13.948 -33.393 1.00 84.31 91 LEU A CA 1
ATOM 7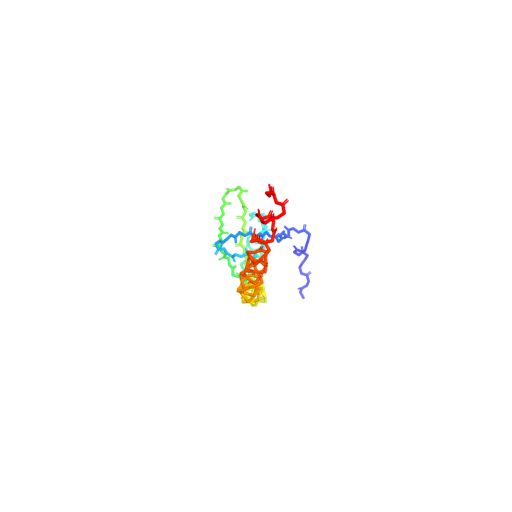17 C C . LEU A 1 91 ? 28.105 14.256 -34.803 1.00 84.31 91 LEU A C 1
ATOM 719 O O . LEU A 1 91 ? 29.081 14.989 -34.940 1.00 84.31 91 LEU A O 1
ATOM 723 N N . PHE A 1 92 ? 27.452 13.724 -35.838 1.00 85.38 92 PHE A N 1
ATOM 724 C CA . PHE A 1 92 ? 27.795 14.009 -37.230 1.00 85.38 92 PHE A CA 1
ATOM 725 C C . PHE A 1 92 ? 27.540 15.479 -37.593 1.00 85.38 92 PHE A C 1
ATOM 727 O O . PHE A 1 92 ? 28.408 16.111 -38.178 1.00 85.38 92 PHE A O 1
ATOM 734 N N . LEU A 1 93 ? 26.394 16.040 -37.192 1.00 83.56 93 LEU A N 1
ATOM 735 C CA . LEU A 1 93 ? 26.043 17.449 -37.434 1.00 83.56 93 LEU A CA 1
ATOM 736 C C . LEU A 1 93 ? 26.857 18.445 -36.593 1.00 83.56 93 LEU A C 1
ATOM 738 O O . LEU A 1 93 ? 26.899 19.630 -36.906 1.00 83.56 93 LEU A O 1
ATOM 742 N N . SER A 1 94 ? 27.463 17.979 -35.502 1.00 86.00 94 SER A N 1
ATOM 743 C CA . SER A 1 94 ? 28.319 18.783 -34.628 1.00 86.00 94 SER A CA 1
ATOM 744 C C . SER A 1 94 ? 29.740 18.980 -35.178 1.00 86.00 94 SER A C 1
ATOM 746 O O . SER A 1 94 ? 30.504 19.734 -34.566 1.00 86.00 94 SER A O 1
ATOM 748 N N . ARG A 1 95 ? 30.131 18.279 -36.249 1.00 58.19 95 ARG A N 1
ATOM 749 C CA . ARG A 1 95 ? 31.448 18.423 -36.890 1.00 58.19 95 ARG A CA 1
ATOM 750 C C . ARG A 1 95 ? 31.363 19.290 -38.134 1.00 58.19 95 ARG A C 1
ATOM 752 O O . ARG A 1 95 ? 32.375 19.979 -38.381 1.00 58.19 95 ARG A O 1
#

Foldseek 3Di:
DDDPPVVFWDWDADPPQGIWIFGAQVCVVVCVVVVWAWDDADVPRGTTTDHPVVVVVRVVVVVVVVVVVVVVVVVVVVVCVVVVVCVVVVVVVVD

Radius of gyration: 23.51 Å; chains: 1; bounding box: 59×25×59 Å

pLDDT: mean 87.54, std 13.16, range [38.72, 97.75]

Organism: Ascaris lumbricoides (NCBI:txid6252)

Sequence (95 aa):
ISGNFTESAKLDSNPQYGFFFRVTLKAEKSIRQAGLKILETTKGSGVRFTSKALEALNNEYKELQKQYDSSQSELIKMVIETCGAFVFLFLFLSR

InterPro domains:
  IPR007861 DNA mismatch repair protein MutS, clamp [PF05190] (8-66)
  IPR036187 DNA mismatch repair protein MutS, core domain superfamily [SSF48334] (8-86)